Protein AF-A0AAD7IA88-F1 (afdb_monomer)

Foldseek 3Di:
DQADAADWDDDPNDIDRPAADELEQCVNPPDPCPVVCRNPNHAYEDDDDLSLLVQLVVCVVPVCPVVHQAYYDDFQDPVRHGDPDPVRVVVVVVVSCVSSVHDDHND

Solvent-accessible surface area (backbone atoms only — not comparable to full-atom values): 6312 Å² total; per-residue (Å²): 128,83,48,52,85,54,62,70,41,72,60,91,92,44,82,38,54,72,50,64,36,74,38,58,34,40,76,77,76,62,64,95,43,65,68,58,42,42,42,67,31,34,32,46,33,62,49,60,88,61,23,45,43,52,53,17,50,49,30,69,76,66,65,51,55,89,81,44,63,39,34,62,81,82,36,74,45,98,86,71,46,79,50,83,48,73,70,51,52,53,54,49,49,54,54,46,32,62,42,31,70,46,97,76,71,78,74

Structure (mmCIF, N/CA/C/O backbone):
data_AF-A0AAD7IA88-F1
#
_entry.id   AF-A0AAD7IA88-F1
#
loop_
_atom_site.group_PDB
_atom_site.id
_atom_site.type_symbol
_atom_site.label_atom_id
_atom_site.label_alt_id
_atom_site.label_comp_id
_atom_site.label_asym_id
_atom_site.label_entity_id
_atom_site.label_seq_id
_atom_site.pdbx_PDB_ins_code
_atom_site.Cartn_x
_atom_site.Cartn_y
_atom_site.Cartn_z
_atom_site.occupancy
_atom_site.B_iso_or_equiv
_atom_site.auth_seq_id
_atom_site.auth_comp_id
_atom_site.auth_asym_id
_atom_site.auth_atom_id
_atom_site.pdbx_PDB_model_num
ATOM 1 N N . MET A 1 1 ? -12.940 -4.258 18.528 1.00 53.88 1 MET A N 1
ATOM 2 C CA . MET A 1 1 ? -12.973 -2.815 18.849 1.00 53.88 1 MET A CA 1
ATOM 3 C C . MET A 1 1 ? -12.930 -2.043 17.545 1.00 53.88 1 MET A C 1
ATOM 5 O O . MET A 1 1 ? -12.214 -2.470 16.646 1.00 53.88 1 MET A O 1
ATOM 9 N N . SER A 1 2 ? -13.722 -0.981 17.416 1.00 58.06 2 SER A N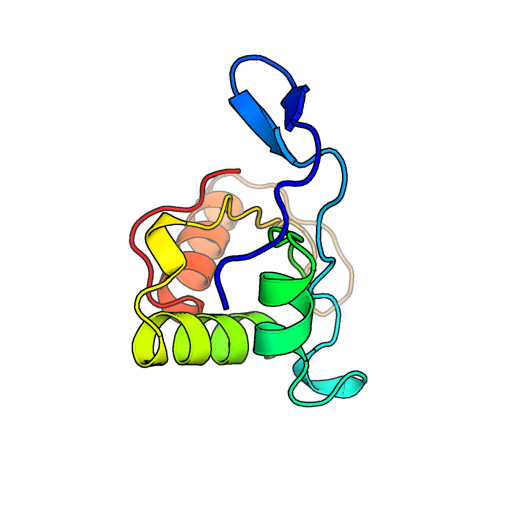 1
ATOM 10 C CA . SER A 1 2 ? -13.614 -0.059 16.281 1.00 58.06 2 SER A CA 1
ATOM 11 C C . SER A 1 2 ? -12.305 0.730 16.401 1.00 58.06 2 SER A C 1
ATOM 13 O O . SER A 1 2 ? -11.919 1.044 17.530 1.00 58.06 2 SER A O 1
ATOM 15 N N . PRO A 1 3 ? -11.600 1.006 15.294 1.00 67.88 3 PRO A N 1
ATOM 16 C CA . PRO A 1 3 ? -10.326 1.712 15.336 1.00 67.88 3 PRO A CA 1
ATOM 17 C C . PRO A 1 3 ? -10.507 3.120 15.904 1.00 67.88 3 PRO A C 1
ATOM 19 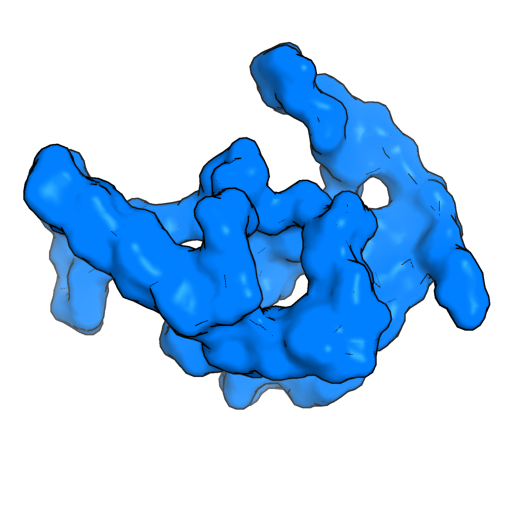O O . PRO A 1 3 ? -11.525 3.774 15.660 1.00 67.88 3 PRO A O 1
ATOM 22 N N . THR A 1 4 ? -9.515 3.598 16.655 1.00 72.25 4 THR A N 1
ATOM 23 C CA . THR A 1 4 ? -9.495 4.996 17.096 1.00 72.25 4 THR A CA 1
ATOM 24 C C . THR A 1 4 ? -9.321 5.887 15.863 1.00 72.25 4 THR A C 1
ATOM 26 O O . THR A 1 4 ? -8.348 5.700 15.129 1.00 72.25 4 THR A O 1
ATOM 29 N N . PRO A 1 5 ? -10.220 6.854 15.599 1.00 69.44 5 PRO A N 1
ATOM 30 C CA . PRO A 1 5 ? -10.112 7.695 14.414 1.00 69.44 5 PRO A CA 1
ATOM 31 C C . PRO A 1 5 ? -8.833 8.535 14.455 1.00 69.44 5 PRO A C 1
ATOM 33 O O . PRO A 1 5 ? -8.676 9.416 15.300 1.00 69.44 5 PRO A O 1
ATOM 36 N N . THR A 1 6 ? -7.915 8.293 13.523 1.00 76.25 6 THR A N 1
ATOM 37 C CA . THR A 1 6 ? -6.792 9.204 13.283 1.00 76.25 6 THR A CA 1
ATOM 38 C C . THR A 1 6 ? -7.293 10.461 12.569 1.00 76.25 6 THR A C 1
ATOM 40 O O . THR A 1 6 ? -8.137 10.343 11.675 1.00 76.25 6 THR A O 1
ATOM 43 N N . PRO A 1 7 ? -6.761 11.659 12.882 1.00 86.94 7 PRO A N 1
ATOM 44 C CA . PRO A 1 7 ? -7.087 12.871 12.138 1.00 86.94 7 PRO A CA 1
ATOM 45 C C . PRO A 1 7 ? -6.877 12.657 10.640 1.00 86.94 7 PRO A C 1
ATOM 47 O O . PRO A 1 7 ? -5.875 12.065 10.255 1.00 86.94 7 PRO A O 1
ATOM 50 N N . THR A 1 8 ? -7.770 13.155 9.791 1.00 87.31 8 THR A N 1
ATOM 51 C CA . THR A 1 8 ? -7.597 13.082 8.336 1.00 87.31 8 THR A CA 1
ATOM 52 C C . THR A 1 8 ? -6.987 14.371 7.781 1.00 87.31 8 THR A C 1
ATOM 54 O O . THR A 1 8 ? -7.061 15.444 8.390 1.00 87.31 8 THR A O 1
ATOM 57 N N . ARG A 1 9 ? -6.308 14.271 6.640 1.00 90.44 9 ARG A N 1
ATOM 58 C CA . ARG A 1 9 ? -5.686 15.361 5.882 1.00 90.44 9 ARG A CA 1
ATOM 59 C C . ARG A 1 9 ? -5.990 15.177 4.403 1.00 90.44 9 ARG A C 1
ATOM 61 O O . ARG A 1 9 ? -6.200 14.061 3.939 1.00 90.44 9 ARG A O 1
ATOM 68 N N . ARG A 1 10 ? -6.013 16.278 3.657 1.00 92.12 10 ARG A N 1
ATOM 69 C CA . ARG A 1 10 ? -6.238 16.238 2.212 1.00 92.12 10 ARG A CA 1
ATOM 70 C C . ARG A 1 10 ? -4.901 16.184 1.481 1.00 92.12 10 ARG A C 1
ATOM 72 O O . ARG A 1 10 ? -4.034 17.009 1.756 1.00 92.12 10 ARG A O 1
ATOM 79 N N . ILE A 1 11 ? -4.763 15.260 0.535 1.00 88.50 11 ILE A N 1
ATOM 80 C CA . ILE A 1 11 ? -3.672 15.257 -0.448 1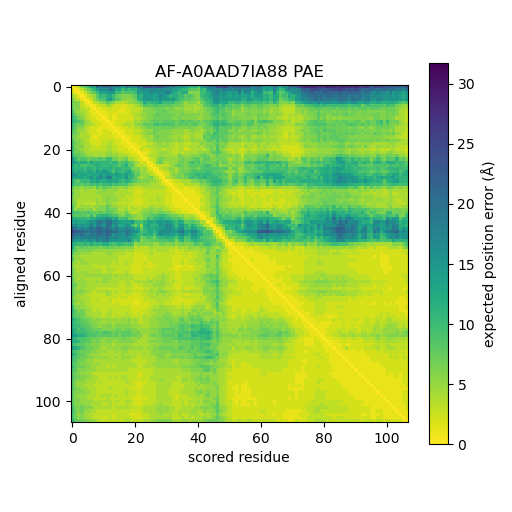.00 88.50 11 ILE A CA 1
ATOM 81 C C . ILE A 1 11 ? -4.335 15.298 -1.825 1.00 88.50 11 ILE A C 1
ATOM 83 O O . ILE A 1 11 ? -5.092 14.400 -2.195 1.00 88.50 11 ILE A O 1
ATOM 87 N N . GLY A 1 12 ? -4.134 16.397 -2.556 1.00 89.44 12 GLY A N 1
ATOM 88 C CA . GLY A 1 12 ? -4.912 16.680 -3.763 1.00 89.44 12 GLY A CA 1
ATOM 89 C C . GLY A 1 12 ? -6.406 16.809 -3.447 1.00 89.44 12 GLY A C 1
ATOM 90 O O . GLY A 1 12 ? -6.800 17.675 -2.660 1.00 89.44 12 GLY A O 1
ATOM 91 N N . ASN A 1 13 ? -7.229 15.948 -4.051 1.00 90.44 13 ASN A N 1
ATOM 92 C CA . ASN A 1 13 ? -8.683 15.894 -3.846 1.00 90.44 13 ASN A CA 1
ATOM 93 C C . ASN A 1 13 ? -9.141 14.722 -2.961 1.00 90.44 13 ASN A C 1
ATOM 95 O O . ASN A 1 13 ? -10.336 14.598 -2.707 1.00 90.44 13 ASN A O 1
ATOM 99 N N . SER A 1 14 ? -8.213 13.903 -2.463 1.00 85.88 14 SER A N 1
ATOM 100 C CA . SER A 1 14 ? -8.522 12.717 -1.659 1.00 85.88 14 SER A CA 1
ATOM 101 C C . SER A 1 14 ? -8.238 12.962 -0.172 1.00 85.88 14 SER A C 1
ATOM 103 O O . SER A 1 14 ? -7.348 13.740 0.189 1.00 85.88 14 SER A O 1
ATOM 105 N N . LEU A 1 15 ? -9.021 12.318 0.698 1.00 86.62 15 LEU A N 1
ATOM 106 C CA . LEU A 1 15 ? -8.844 12.341 2.152 1.00 86.62 15 LEU A CA 1
ATOM 107 C C . LEU A 1 15 ? -8.005 11.143 2.599 1.00 86.62 15 LEU A C 1
ATOM 109 O O . LEU A 1 15 ? -8.307 10.007 2.253 1.00 86.62 15 LEU A O 1
ATOM 113 N N . PHE A 1 16 ? -6.991 11.411 3.413 1.00 84.38 16 PHE A N 1
ATOM 114 C CA . PHE A 1 16 ? -6.059 10.429 3.955 1.00 84.38 16 PHE A CA 1
ATOM 115 C C . PHE A 1 16 ? -6.048 10.518 5.474 1.00 84.38 16 PHE A C 1
ATOM 117 O O . PHE A 1 16 ? -6.130 11.620 6.016 1.00 84.38 16 PHE A O 1
ATOM 124 N N . PRO A 1 17 ? -5.862 9.412 6.194 1.00 82.44 17 PRO A N 1
ATOM 125 C CA . PRO A 1 17 ? -5.382 9.461 7.567 1.00 82.44 17 PRO A CA 1
ATOM 126 C C . PRO A 1 17 ? -4.048 10.202 7.662 1.00 82.44 17 PRO A C 1
ATOM 128 O O . PRO A 1 17 ? -3.176 10.054 6.809 1.00 82.44 17 PRO A O 1
ATOM 131 N N . ALA A 1 18 ? -3.879 11.008 8.709 1.00 85.62 18 ALA A N 1
ATOM 132 C CA . ALA A 1 18 ? -2.643 11.746 8.961 1.00 85.62 18 ALA A CA 1
ATOM 133 C C . ALA A 1 18 ? -1.448 10.808 9.184 1.00 85.62 18 ALA A C 1
ATOM 135 O O . ALA A 1 18 ? -0.310 11.219 8.975 1.00 85.62 18 ALA A O 1
ATOM 136 N N . ILE A 1 19 ? -1.713 9.564 9.596 1.00 85.06 19 ILE A N 1
ATOM 137 C CA . ILE A 1 19 ? -0.727 8.499 9.746 1.00 85.06 19 ILE A CA 1
ATOM 138 C C . ILE A 1 19 ? -1.196 7.277 8.954 1.00 85.06 19 ILE A C 1
ATOM 140 O O . ILE A 1 19 ? -2.307 6.781 9.148 1.00 85.06 19 ILE A O 1
ATOM 144 N N . GLY A 1 20 ? -0.325 6.788 8.073 1.00 83.06 20 GLY A N 1
ATOM 145 C CA . GLY A 1 20 ? -0.493 5.521 7.370 1.00 83.06 20 GLY A CA 1
ATOM 146 C C . GLY A 1 20 ? 0.424 4.432 7.932 1.00 83.06 20 GLY A C 1
ATOM 147 O O . GLY A 1 20 ? 1.451 4.717 8.546 1.00 83.06 20 GLY A O 1
ATOM 148 N N . PHE A 1 21 ? 0.067 3.174 7.695 1.00 84.94 21 PHE A N 1
ATOM 149 C CA . PHE A 1 21 ? 0.884 2.011 8.003 1.00 84.94 21 PHE A CA 1
ATOM 150 C C . PHE A 1 21 ? 1.679 1.570 6.770 1.00 84.94 21 PHE A C 1
ATOM 152 O O . PHE A 1 21 ? 1.111 1.080 5.792 1.00 84.94 21 PHE A O 1
ATOM 159 N N . GLY A 1 22 ? 3.003 1.708 6.833 1.00 81.38 22 GLY A N 1
ATOM 160 C CA . GLY A 1 22 ? 3.900 1.143 5.830 1.00 81.38 22 GLY A CA 1
ATOM 161 C C . GLY A 1 22 ? 3.949 -0.380 5.934 1.00 81.38 22 GLY A C 1
ATOM 162 O O . GLY A 1 22 ? 4.456 -0.920 6.909 1.00 81.38 22 GLY A O 1
ATOM 163 N N . ALA A 1 23 ? 3.473 -1.068 4.902 1.00 76.62 23 ALA A N 1
ATOM 164 C CA . ALA A 1 23 ? 3.437 -2.523 4.789 1.00 76.62 23 ALA A CA 1
ATOM 165 C C . ALA A 1 23 ? 4.735 -3.124 4.220 1.00 76.62 23 ALA A C 1
ATOM 167 O O . ALA A 1 23 ? 4.732 -4.247 3.712 1.00 76.62 23 ALA A O 1
ATOM 168 N N . MET A 1 24 ? 5.840 -2.378 4.269 1.00 74.62 24 MET A N 1
ATOM 169 C CA . MET A 1 24 ? 7.128 -2.866 3.792 1.00 74.62 24 MET A CA 1
ATOM 170 C C . MET A 1 24 ? 7.583 -4.047 4.640 1.00 74.62 24 MET A C 1
ATOM 172 O O . MET A 1 24 ? 7.792 -3.892 5.832 1.00 74.62 24 MET A O 1
ATOM 176 N N . GLY A 1 25 ? 7.748 -5.220 4.027 1.00 67.06 25 GLY A N 1
ATOM 177 C CA . GLY A 1 25 ? 8.343 -6.381 4.687 1.00 67.06 25 GLY A CA 1
ATOM 178 C C . GLY A 1 25 ? 7.497 -6.991 5.807 1.00 67.06 25 GLY A C 1
ATOM 179 O O . GLY A 1 25 ? 8.062 -7.602 6.712 1.00 67.06 25 GLY A O 1
ATOM 180 N N . ILE A 1 26 ? 6.160 -6.876 5.765 1.00 72.44 26 ILE A N 1
ATOM 181 C CA . ILE A 1 26 ? 5.269 -7.582 6.715 1.00 72.44 26 ILE A CA 1
ATOM 182 C C . ILE A 1 26 ? 5.555 -9.084 6.708 1.00 72.44 26 ILE A C 1
ATOM 184 O O . ILE A 1 26 ? 5.578 -9.712 7.764 1.00 72.44 26 ILE A O 1
ATOM 188 N N . SER A 1 27 ? 5.813 -9.644 5.526 1.00 67.06 27 SER A N 1
ATOM 189 C CA . SER A 1 27 ? 6.175 -11.051 5.371 1.00 67.06 27 SER A CA 1
ATOM 190 C C . SER A 1 27 ? 7.536 -11.417 5.964 1.00 67.06 27 SER A C 1
ATOM 192 O O . SER A 1 27 ? 7.784 -12.590 6.219 1.00 67.06 27 SER A O 1
ATOM 194 N N . THR A 1 28 ? 8.415 -10.439 6.191 1.00 65.94 28 THR A N 1
ATOM 195 C CA . THR A 1 28 ? 9.822 -10.676 6.537 1.00 65.94 28 THR A CA 1
ATOM 196 C C . THR A 1 28 ? 10.168 -10.279 7.975 1.00 65.94 28 THR A C 1
ATOM 198 O O . THR A 1 28 ? 10.967 -10.965 8.603 1.00 65.94 28 THR A O 1
ATOM 201 N N . PHE A 1 29 ? 9.582 -9.205 8.519 1.00 64.94 29 PHE A N 1
ATOM 202 C CA . PHE A 1 29 ? 10.083 -8.578 9.754 1.00 64.94 29 PHE A CA 1
ATOM 203 C C . PHE A 1 29 ? 9.054 -8.407 10.878 1.00 64.94 29 PHE A C 1
ATOM 205 O O . PHE A 1 29 ? 9.457 -8.291 12.033 1.00 64.94 29 PHE A O 1
ATOM 212 N N . TYR A 1 30 ? 7.749 -8.369 10.581 1.00 63.03 30 TYR A N 1
ATOM 213 C CA . TYR A 1 30 ? 6.769 -7.828 11.537 1.00 63.03 30 TYR A CA 1
ATOM 214 C C . TYR A 1 30 ? 5.829 -8.859 12.181 1.00 63.03 30 TYR A C 1
ATOM 216 O O . TYR A 1 30 ? 5.277 -8.577 13.239 1.00 63.03 30 TYR A O 1
ATOM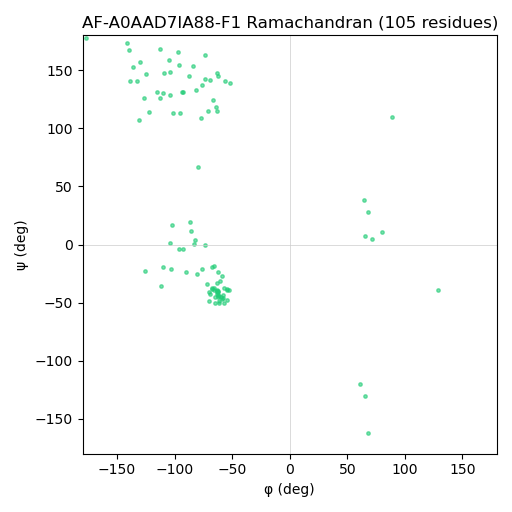 224 N N . GLY A 1 31 ? 5.645 -10.056 11.611 1.00 70.06 31 GLY A N 1
ATOM 225 C CA . GLY A 1 31 ? 4.670 -11.025 12.139 1.00 70.06 31 GLY A CA 1
ATOM 226 C C . GLY A 1 31 ? 3.204 -10.561 11.971 1.00 70.06 31 GLY A C 1
ATOM 227 O O . GLY A 1 31 ? 2.925 -9.695 11.139 1.00 70.06 31 GLY A O 1
ATOM 228 N N . PRO A 1 32 ? 2.226 -11.136 12.704 1.00 78.69 32 PRO A N 1
ATOM 229 C CA . PRO A 1 32 ? 0.791 -10.907 12.479 1.00 78.69 32 PRO A CA 1
ATOM 230 C C . PRO A 1 32 ? 0.285 -9.577 13.076 1.00 78.69 32 PRO A C 1
ATOM 232 O O . PRO A 1 32 ? -0.519 -9.554 14.002 1.00 78.69 32 PRO A O 1
ATOM 235 N N . ILE A 1 33 ? 0.745 -8.447 12.542 1.00 84.81 33 ILE A N 1
ATOM 236 C CA . ILE A 1 33 ? 0.470 -7.106 13.095 1.00 84.81 33 ILE A CA 1
ATOM 237 C C . ILE A 1 33 ? -0.705 -6.367 12.446 1.00 84.81 33 ILE A C 1
ATOM 239 O O . ILE A 1 33 ? -1.040 -5.269 12.880 1.00 84.81 33 ILE A O 1
ATOM 243 N N . LEU A 1 34 ? -1.326 -6.927 11.403 1.00 85.19 34 LEU A N 1
ATOM 244 C CA . LEU A 1 34 ? -2.339 -6.219 10.609 1.00 85.19 34 LEU A CA 1
ATOM 245 C C . LEU A 1 34 ? -3.571 -5.820 11.432 1.00 85.19 34 LEU A C 1
ATOM 247 O O . LEU A 1 34 ? -4.048 -4.696 11.296 1.00 85.19 34 LEU A O 1
ATOM 251 N N . ASP A 1 35 ? -4.031 -6.684 12.339 1.00 85.25 35 ASP A N 1
ATOM 252 C CA . ASP A 1 35 ? -5.149 -6.357 13.232 1.00 85.25 35 ASP A CA 1
ATOM 253 C C . ASP A 1 35 ? -4.792 -5.230 14.209 1.00 85.25 35 ASP A C 1
ATOM 255 O O . ASP A 1 35 ? -5.607 -4.341 14.458 1.00 85.25 35 ASP A O 1
ATOM 259 N N . ALA A 1 36 ? -3.560 -5.228 14.728 1.00 86.19 36 ALA A N 1
ATOM 260 C CA . ALA A 1 36 ? -3.071 -4.181 15.622 1.00 86.19 36 ALA A CA 1
ATOM 261 C C . ALA A 1 36 ? -2.885 -2.844 14.886 1.00 86.19 36 ALA A C 1
ATOM 263 O O . ALA A 1 36 ? -3.295 -1.801 15.392 1.00 86.19 36 ALA A O 1
ATOM 264 N N . ALA A 1 37 ? -2.323 -2.872 13.674 1.00 83.75 37 ALA A N 1
ATOM 265 C CA . ALA A 1 37 ? -2.160 -1.695 12.824 1.00 83.75 37 ALA A CA 1
ATOM 266 C C . ALA A 1 37 ? -3.516 -1.085 12.445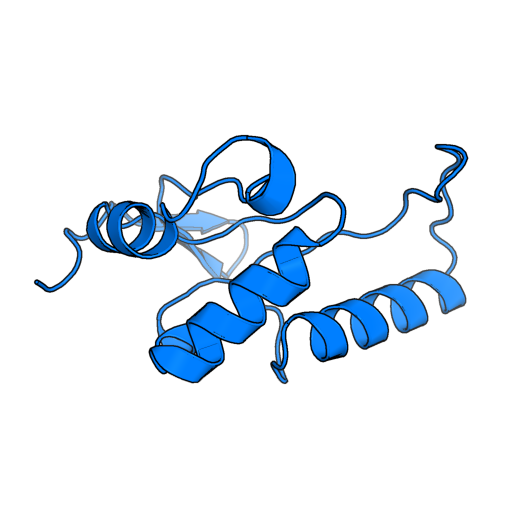 1.00 83.75 37 ALA A C 1
ATOM 268 O O . ALA A 1 37 ? -3.691 0.130 12.539 1.00 83.75 37 ALA A O 1
ATOM 269 N N . TYR A 1 38 ? -4.490 -1.929 12.091 1.00 82.94 38 TYR A N 1
ATOM 270 C CA . TYR A 1 38 ? -5.860 -1.497 11.846 1.00 82.94 38 TYR A CA 1
ATOM 271 C C . TYR A 1 38 ? -6.486 -0.884 13.108 1.00 82.94 38 TYR A C 1
ATOM 273 O O . TYR A 1 38 ? -7.010 0.224 13.046 1.00 82.94 38 TYR A O 1
ATOM 281 N N . ALA A 1 39 ? -6.382 -1.541 14.270 1.00 83.62 39 ALA A N 1
ATOM 282 C CA . ALA A 1 39 ? -6.925 -1.031 15.534 1.00 83.62 39 ALA A CA 1
ATOM 283 C C . ALA A 1 39 ? -6.316 0.321 15.956 1.00 83.62 39 ALA A C 1
ATOM 285 O O . ALA A 1 39 ? -7.010 1.150 16.546 1.00 83.62 39 ALA A O 1
ATOM 286 N N . ALA A 1 40 ? -5.049 0.565 15.611 1.00 80.00 40 ALA A N 1
ATOM 287 C CA . ALA A 1 40 ? -4.361 1.837 15.826 1.00 80.00 40 ALA A CA 1
ATOM 288 C C . ALA A 1 40 ? -4.808 2.962 14.866 1.00 80.00 40 ALA A C 1
ATOM 290 O O . ALA A 1 40 ? -4.311 4.082 14.967 1.00 80.00 40 ALA A O 1
ATOM 291 N N . GLY A 1 41 ? -5.741 2.686 13.949 1.00 65.56 41 GLY A N 1
ATOM 292 C CA . GLY A 1 41 ? -6.262 3.654 12.983 1.00 65.56 41 GLY A CA 1
ATOM 293 C C . GLY A 1 41 ? -5.350 3.878 11.778 1.00 65.56 41 GLY A C 1
ATOM 294 O O . GLY A 1 41 ? -5.583 4.793 10.990 1.00 65.56 41 GLY A O 1
ATOM 295 N N . CYS A 1 42 ? -4.317 3.054 11.599 1.00 67.31 42 CYS A N 1
ATOM 296 C CA . CYS A 1 42 ? -3.412 3.203 10.474 1.00 67.31 42 CYS A CA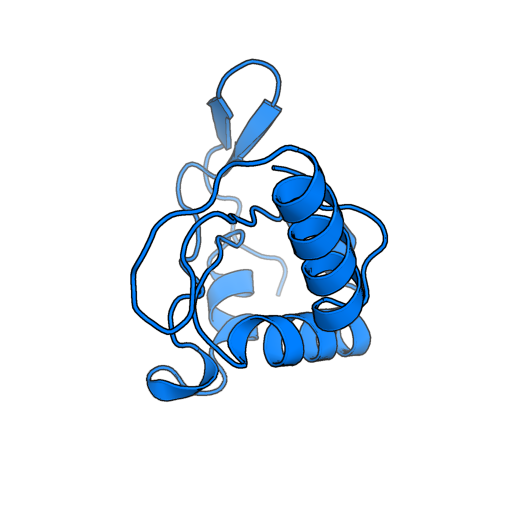 1
ATOM 297 C C . CYS A 1 42 ? -4.008 2.575 9.203 1.00 67.31 42 CYS A C 1
ATOM 299 O O . CYS A 1 42 ? -4.451 1.426 9.201 1.00 67.31 42 CYS A O 1
ATOM 301 N N . THR A 1 43 ? -3.954 3.308 8.090 1.00 60.59 43 THR A N 1
ATOM 302 C CA . THR A 1 43 ? -4.360 2.822 6.755 1.00 60.59 43 THR A CA 1
ATOM 303 C C . THR A 1 43 ? -3.143 2.623 5.856 1.00 60.59 43 THR A C 1
ATOM 305 O O . THR A 1 43 ? -2.112 3.258 6.047 1.00 60.59 43 THR A O 1
ATOM 308 N N . THR A 1 44 ? -3.196 1.647 4.956 1.00 55.97 44 THR A N 1
ATOM 309 C CA . THR A 1 44 ? -1.996 0.959 4.449 1.00 55.97 44 THR A CA 1
ATOM 310 C C . THR A 1 44 ? -1.266 1.661 3.289 1.00 55.97 44 THR A C 1
ATOM 312 O O . THR A 1 44 ? -1.861 2.368 2.480 1.00 55.97 44 THR A O 1
ATOM 315 N N . ALA A 1 45 ? 0.040 1.396 3.176 1.00 53.91 45 ALA A N 1
ATOM 316 C CA . ALA A 1 45 ? 0.930 1.792 2.086 1.00 53.91 45 ALA A CA 1
ATOM 317 C C . ALA A 1 45 ? 1.895 0.645 1.694 1.00 53.91 45 ALA A C 1
ATOM 319 O O . ALA A 1 45 ? 2.426 -0.028 2.566 1.00 53.91 45 ALA A O 1
ATOM 320 N N . ASP A 1 46 ? 2.168 0.448 0.399 1.00 49.81 46 ASP A N 1
ATOM 321 C CA . ASP A 1 46 ? 2.941 -0.681 -0.187 1.00 49.81 46 ASP A CA 1
ATOM 322 C C . ASP A 1 46 ? 4.485 -0.512 -0.283 1.00 49.81 46 ASP A C 1
ATOM 324 O O . ASP A 1 46 ? 4.944 0.606 -0.570 1.00 49.81 46 ASP A O 1
ATOM 328 N N . LEU A 1 47 ? 5.260 -1.615 -0.106 1.00 47.56 47 LEU A N 1
ATOM 329 C CA . LEU A 1 47 ? 6.022 -2.397 -1.136 1.00 47.56 47 LEU A CA 1
ATOM 330 C C . LEU A 1 47 ? 6.736 -3.646 -0.540 1.00 47.56 47 LEU A C 1
ATOM 332 O O . LEU A 1 47 ? 6.692 -3.858 0.658 1.00 47.56 47 LEU A O 1
ATOM 336 N N . TYR A 1 48 ? 7.414 -4.456 -1.368 1.00 53.94 48 TYR A N 1
ATOM 337 C CA . TYR A 1 48 ? 8.302 -5.610 -1.064 1.00 53.94 48 TYR A CA 1
ATOM 338 C C . TYR A 1 48 ? 7.671 -7.015 -0.933 1.00 53.94 48 TYR A C 1
ATOM 340 O O . TYR A 1 48 ? 7.005 -7.362 0.045 1.00 53.94 48 TYR A O 1
ATOM 348 N N . GLY A 1 49 ? 7.976 -7.854 -1.935 1.00 60.91 49 GLY A N 1
ATOM 349 C CA . GLY A 1 49 ? 7.804 -9.309 -1.908 1.00 60.91 49 GLY A CA 1
ATOM 350 C C . GLY A 1 49 ? 6.357 -9.799 -1.811 1.00 60.91 49 GLY A C 1
ATOM 351 O O . GLY A 1 49 ? 5.470 -9.417 -2.575 1.00 60.91 49 GLY A O 1
ATOM 352 N N . ASP A 1 50 ? 6.148 -10.698 -0.866 1.00 65.50 50 ASP A N 1
ATOM 353 C CA . ASP A 1 50 ? 4.938 -11.441 -0.527 1.00 65.50 50 ASP A CA 1
ATOM 354 C C . ASP A 1 50 ? 3.952 -10.664 0.373 1.00 65.50 50 ASP A C 1
ATOM 356 O O . ASP A 1 50 ? 2.840 -11.133 0.632 1.00 65.50 50 ASP A O 1
ATOM 360 N N . SER A 1 51 ? 4.285 -9.421 0.746 1.00 74.62 51 SER A N 1
ATOM 361 C CA . SER A 1 51 ? 3.438 -8.538 1.568 1.00 74.62 51 SER A CA 1
ATOM 362 C C . SER A 1 51 ? 2.041 -8.297 0.965 1.00 74.62 51 SER A C 1
ATOM 364 O O . SER A 1 51 ? 1.048 -8.311 1.692 1.00 74.62 51 SER A O 1
ATOM 366 N N . LYS A 1 52 ? 1.923 -8.171 -0.369 1.00 80.06 52 LYS A N 1
ATOM 367 C CA . LYS A 1 52 ? 0.625 -8.000 -1.064 1.00 80.06 52 LYS A CA 1
ATOM 368 C C . LYS A 1 52 ? -0.299 -9.204 -0.901 1.00 80.06 52 LYS A C 1
ATOM 370 O O . LYS A 1 52 ? -1.499 -9.034 -0.715 1.00 80.06 52 LYS A O 1
ATOM 375 N N . VAL A 1 53 ? 0.263 -10.412 -0.945 1.00 86.19 53 VAL A N 1
ATOM 376 C CA . VAL A 1 53 ? -0.505 -11.657 -0.813 1.00 86.19 53 VAL A CA 1
ATOM 377 C C . VAL A 1 53 ? -1.018 -11.815 0.616 1.00 86.19 53 VAL A C 1
ATOM 379 O O . VAL A 1 53 ? -2.162 -12.216 0.820 1.00 86.19 53 VAL A O 1
ATOM 382 N N . LEU A 1 54 ? -0.198 -11.482 1.617 1.00 86.56 54 LEU A N 1
ATOM 383 C CA . LEU A 1 54 ? -0.621 -11.503 3.019 1.00 86.56 54 LEU A CA 1
ATOM 384 C C . LEU A 1 54 ? -1.719 -10.477 3.295 1.00 86.56 54 LEU A C 1
ATOM 386 O O . LEU A 1 54 ? -2.730 -10.819 3.908 1.00 86.56 54 LEU A O 1
ATOM 390 N N . LEU A 1 55 ? -1.556 -9.252 2.793 1.00 87.12 55 LEU A N 1
ATOM 391 C CA . LEU A 1 55 ? -2.568 -8.212 2.932 1.00 87.12 55 LEU A CA 1
ATOM 392 C C . LEU A 1 55 ? -3.878 -8.607 2.232 1.00 87.12 55 LEU A C 1
ATOM 394 O O . LEU A 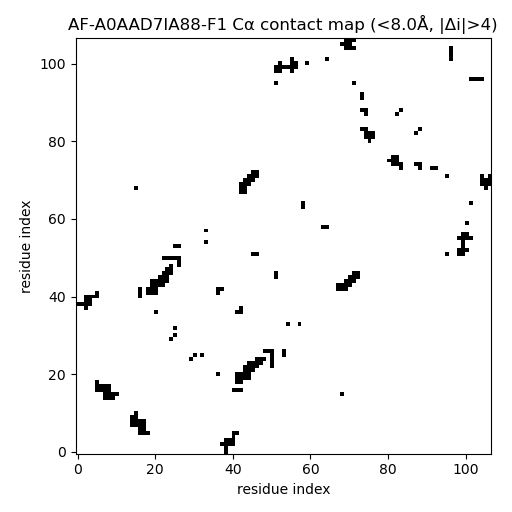1 55 ? -4.948 -8.455 2.813 1.00 87.12 55 LEU A O 1
ATOM 398 N N . GLY A 1 56 ? -3.800 -9.205 1.040 1.00 89.50 56 GLY A N 1
ATOM 399 C CA . GLY A 1 56 ? -4.971 -9.719 0.329 1.00 89.50 56 GLY A CA 1
ATOM 400 C C . GLY A 1 56 ? -5.695 -10.842 1.072 1.00 89.50 56 GLY A C 1
ATOM 401 O O . GLY A 1 56 ? -6.923 -10.837 1.177 1.00 89.50 56 GLY A O 1
ATOM 402 N N . LYS A 1 57 ? -4.951 -11.776 1.681 1.00 90.62 57 LYS A N 1
ATOM 403 C CA . LYS A 1 57 ? -5.532 -12.796 2.572 1.00 90.62 57 LYS A CA 1
ATOM 404 C C . LYS A 1 57 ? -6.241 -12.151 3.762 1.00 90.62 57 LYS A C 1
ATOM 406 O O . LYS A 1 57 ? -7.363 -12.539 4.070 1.00 90.62 57 LYS A O 1
ATOM 411 N N . TRP A 1 58 ? -5.625 -11.156 4.397 1.00 90.69 58 TRP A N 1
ATOM 412 C CA . TRP A 1 58 ? -6.231 -10.440 5.520 1.00 90.69 58 TRP A CA 1
ATOM 413 C C . TRP A 1 58 ? -7.509 -9.696 5.112 1.00 90.69 58 TRP A C 1
ATOM 415 O O . TRP A 1 58 ? -8.522 -9.807 5.803 1.00 90.69 58 TRP A O 1
ATOM 425 N N . PHE A 1 59 ? -7.519 -9.022 3.957 1.00 92.38 59 PHE A N 1
ATOM 426 C CA . PHE A 1 59 ? -8.733 -8.413 3.407 1.00 92.38 59 PHE A CA 1
ATOM 427 C C . PHE A 1 59 ? -9.841 -9.443 3.193 1.00 92.38 59 PHE A C 1
ATOM 429 O O . PHE A 1 59 ? -10.973 -9.205 3.607 1.00 92.38 59 PHE A O 1
ATOM 436 N N . LYS A 1 60 ? -9.517 -10.599 2.604 1.00 93.50 60 LYS A N 1
ATOM 437 C CA . LYS A 1 60 ? -10.488 -11.673 2.368 1.00 93.50 60 LYS A CA 1
ATOM 438 C C . LYS A 1 60 ? -11.051 -12.246 3.670 1.00 93.50 60 LYS A C 1
ATOM 440 O O . LYS A 1 60 ? -12.242 -12.522 3.739 1.00 93.50 60 LYS A O 1
ATOM 445 N N . CYS A 1 61 ? -10.214 -12.421 4.692 1.00 93.25 61 CYS A N 1
ATOM 446 C CA . CYS A 1 61 ? -10.638 -12.965 5.982 1.00 93.25 61 CYS A CA 1
ATOM 447 C C . CYS A 1 61 ? -11.491 -11.985 6.795 1.00 93.25 61 CYS A C 1
ATOM 449 O O . CYS A 1 61 ? -12.373 -12.416 7.530 1.00 93.25 61 CYS A O 1
ATOM 451 N N . THR A 1 62 ? -11.215 -10.683 6.700 1.00 91.94 62 THR A N 1
ATOM 452 C CA . THR A 1 62 ? -11.835 -9.676 7.576 1.00 91.94 62 THR A CA 1
ATOM 453 C C . THR A 1 62 ? -12.946 -8.871 6.907 1.00 91.94 62 THR A C 1
ATOM 455 O O . THR A 1 62 ? -13.754 -8.266 7.605 1.00 91.94 62 THR A O 1
ATOM 458 N N . GLY A 1 63 ? -12.984 -8.814 5.573 1.00 92.44 63 GLY A N 1
ATOM 459 C CA . GLY A 1 63 ? -13.907 -7.961 4.815 1.00 92.44 63 GLY A CA 1
ATOM 460 C C . GLY A 1 63 ? -13.581 -6.463 4.885 1.00 92.44 63 GLY A C 1
ATOM 461 O O . GLY A 1 63 ? -14.308 -5.647 4.327 1.00 92.44 63 GLY A O 1
ATOM 462 N N . ARG A 1 64 ? -12.472 -6.076 5.527 1.00 90.38 64 ARG A N 1
ATOM 463 C CA . ARG A 1 64 ? -12.168 -4.675 5.863 1.00 90.38 64 ARG A CA 1
ATOM 464 C C . ARG A 1 64 ? -11.556 -3.859 4.728 1.00 90.38 64 ARG A C 1
ATOM 466 O O . ARG A 1 64 ? -11.216 -2.702 4.940 1.00 90.38 64 ARG A O 1
ATOM 473 N N . ARG A 1 65 ? -11.414 -4.411 3.513 1.00 91.25 65 ARG A N 1
ATOM 474 C CA . ARG A 1 65 ? -10.840 -3.680 2.361 1.00 91.25 65 ARG A CA 1
ATOM 475 C C . ARG A 1 65 ? -11.542 -2.339 2.128 1.00 91.25 65 ARG A C 1
ATOM 477 O O . ARG A 1 65 ? -10.866 -1.362 1.826 1.00 91.25 65 ARG A O 1
ATOM 484 N N . VAL A 1 66 ? -12.863 -2.289 2.293 1.00 90.19 66 VAL A N 1
ATOM 485 C CA . VAL A 1 66 ? -13.676 -1.076 2.089 1.00 90.19 66 VAL A CA 1
ATOM 486 C C . VAL A 1 66 ? -13.375 0.045 3.088 1.00 90.19 66 VAL A C 1
ATOM 488 O O . VAL A 1 66 ? -13.696 1.197 2.829 1.00 90.19 66 VAL A O 1
ATOM 491 N N . GLU A 1 67 ? -12.743 -0.277 4.216 1.00 87.50 67 GLU A N 1
ATOM 492 C CA . GLU A 1 67 ? -12.386 0.680 5.270 1.00 87.50 67 GLU A CA 1
ATOM 493 C C . GLU A 1 67 ? -10.967 1.244 5.100 1.00 87.50 67 GLU A C 1
ATOM 495 O O . GLU A 1 67 ? -10.525 2.084 5.881 1.00 87.50 67 GLU A O 1
ATOM 500 N N . ILE A 1 68 ? -10.223 0.754 4.107 1.00 86.31 68 ILE A N 1
ATOM 501 C CA . ILE A 1 68 ? -8.803 1.041 3.932 1.00 86.31 68 ILE A CA 1
ATOM 502 C C . ILE A 1 68 ? -8.598 1.879 2.680 1.00 86.31 68 ILE A C 1
ATOM 504 O O . ILE A 1 68 ? -8.955 1.455 1.588 1.00 86.31 68 ILE A O 1
ATOM 508 N N . PHE A 1 69 ? -7.931 3.021 2.831 1.00 87.69 69 PHE A N 1
ATOM 509 C CA . PHE A 1 69 ? -7.324 3.717 1.701 1.00 87.69 69 PHE A CA 1
ATOM 510 C C . PHE A 1 69 ? -6.028 2.985 1.315 1.00 87.69 69 PHE A C 1
ATOM 512 O O . PHE A 1 69 ? -5.065 2.980 2.083 1.00 87.69 69 PHE A O 1
ATOM 519 N N . LEU A 1 70 ? -6.020 2.304 0.170 1.00 87.94 70 LEU A N 1
ATOM 520 C CA . LEU A 1 70 ? -4.960 1.396 -0.269 1.00 87.94 70 LEU A CA 1
ATOM 521 C C . LEU A 1 70 ? -4.055 2.061 -1.308 1.00 87.94 70 LEU A C 1
ATOM 523 O O . LEU A 1 70 ? -4.477 2.282 -2.440 1.00 87.94 70 LEU A O 1
ATOM 527 N N . CYS A 1 71 ? -2.793 2.296 -0.940 1.00 87.88 71 CYS A N 1
ATOM 528 C CA . CYS A 1 71 ? -1.778 2.833 -1.851 1.00 87.88 71 CYS A CA 1
ATOM 529 C C . CYS A 1 71 ? -0.794 1.746 -2.319 1.00 87.88 71 CYS A C 1
ATOM 531 O O . CYS A 1 71 ? -0.164 1.101 -1.474 1.00 87.88 71 CYS A O 1
ATOM 533 N N . THR A 1 72 ? -0.567 1.607 -3.629 1.00 86.94 72 THR A N 1
ATOM 534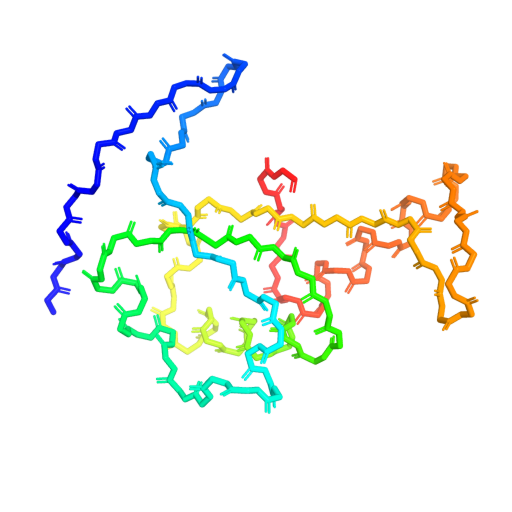 C CA . THR A 1 72 ? 0.479 0.757 -4.237 1.00 86.94 72 THR A CA 1
ATOM 535 C C . THR A 1 72 ? 1.549 1.597 -4.938 1.00 86.94 72 THR A C 1
ATOM 537 O O . THR A 1 72 ? 1.379 2.793 -5.148 1.00 86.94 72 THR A O 1
ATOM 540 N N . LYS A 1 73 ? 2.676 0.992 -5.335 1.00 86.19 73 LYS A N 1
ATOM 541 C CA . LYS A 1 73 ? 3.607 1.623 -6.295 1.00 86.19 73 LYS A CA 1
ATOM 542 C C . LYS A 1 73 ? 4.142 0.595 -7.297 1.00 86.19 73 LYS A C 1
ATOM 544 O O . LYS A 1 73 ? 3.985 -0.614 -7.108 1.00 86.19 73 LYS A O 1
ATOM 549 N N . PHE A 1 74 ? 4.779 1.075 -8.359 1.00 87.94 74 PHE A N 1
ATOM 550 C CA . PHE A 1 74 ? 5.466 0.275 -9.378 1.00 87.94 74 PHE A CA 1
ATOM 551 C C . PHE A 1 74 ? 6.759 0.983 -9.816 1.00 87.94 74 PHE A C 1
ATOM 553 O O . PHE A 1 74 ? 7.014 2.114 -9.412 1.00 87.94 74 PHE A O 1
ATOM 560 N N . GLY A 1 75 ? 7.576 0.320 -10.639 1.00 87.06 75 GLY A N 1
ATOM 561 C CA . GLY A 1 75 ? 8.719 0.943 -11.319 1.00 87.06 75 GLY A CA 1
ATOM 562 C C . GLY A 1 75 ? 10.032 0.191 -11.139 1.00 87.06 75 GLY A C 1
ATOM 563 O O . GLY A 1 75 ? 10.768 0.041 -12.107 1.00 87.06 75 GLY A O 1
ATOM 564 N N . PHE A 1 76 ? 10.301 -0.346 -9.947 1.00 86.44 76 PHE A N 1
ATOM 565 C CA . PHE A 1 76 ? 11.496 -1.162 -9.715 1.00 86.44 76 PHE A CA 1
ATOM 566 C C . PHE A 1 76 ? 11.349 -2.575 -10.288 1.00 86.44 76 PHE A C 1
ATOM 568 O O . PHE A 1 76 ? 10.304 -3.223 -10.139 1.00 86.44 76 PHE A O 1
ATOM 575 N N . LEU A 1 77 ? 12.415 -3.051 -10.924 1.00 84.94 77 LEU A N 1
ATOM 576 C CA . LEU A 1 77 ? 12.597 -4.431 -11.363 1.00 84.94 77 LEU A CA 1
ATOM 577 C C . LEU A 1 77 ? 13.435 -5.225 -10.336 1.00 84.94 77 LEU A C 1
ATOM 579 O O . LEU A 1 77 ? 14.045 -4.622 -9.450 1.00 84.94 77 LEU A O 1
ATOM 583 N N . PRO A 1 78 ? 13.463 -6.573 -10.409 1.00 82.31 78 PRO A N 1
ATOM 584 C CA . PRO A 1 78 ? 14.222 -7.401 -9.463 1.00 82.31 78 PRO A CA 1
ATOM 585 C C . PRO A 1 78 ? 15.729 -7.114 -9.422 1.00 82.31 78 PRO A C 1
ATOM 587 O O . PRO A 1 78 ? 16.357 -7.321 -8.390 1.00 82.31 78 PRO A O 1
ATOM 590 N N . ASP A 1 79 ? 16.296 -6.616 -10.519 1.00 87.81 79 ASP A N 1
ATOM 591 C CA . ASP A 1 79 ? 17.698 -6.197 -10.635 1.00 87.81 79 ASP A CA 1
ATOM 592 C C . ASP A 1 79 ? 17.940 -4.744 -10.176 1.00 87.81 79 ASP A C 1
ATOM 594 O O . ASP A 1 79 ? 19.012 -4.189 -10.405 1.00 87.81 79 ASP A O 1
ATOM 598 N N . LEU A 1 80 ? 16.946 -4.127 -9.524 1.00 83.75 80 LEU A N 1
ATOM 599 C CA . LEU A 1 80 ? 16.939 -2.745 -9.032 1.00 83.75 80 LEU A CA 1
ATOM 600 C C . LEU A 1 80 ? 16.989 -1.665 -10.121 1.00 83.75 80 LEU A C 1
ATOM 602 O O . LEU A 1 80 ? 17.058 -0.476 -9.802 1.00 83.75 80 LEU A O 1
ATOM 606 N N . THR A 1 81 ? 16.879 -2.040 -11.395 1.00 92.06 81 THR A N 1
ATOM 607 C CA . THR A 1 81 ? 16.675 -1.068 -12.469 1.00 92.06 81 THR A CA 1
ATOM 608 C C . 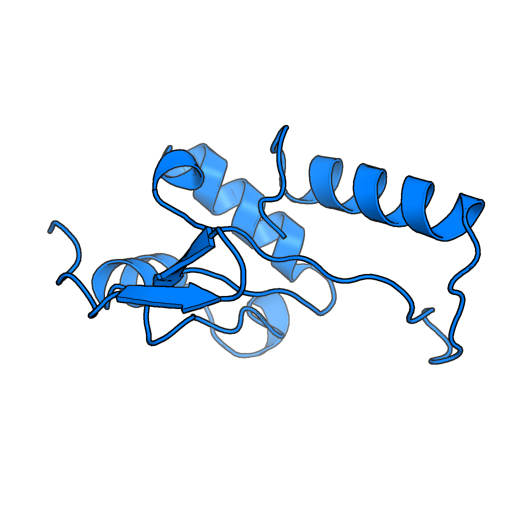THR A 1 81 ? 15.244 -0.519 -12.449 1.00 92.06 81 THR A C 1
ATOM 610 O O . THR A 1 81 ? 14.340 -1.069 -11.807 1.00 92.06 81 THR A O 1
ATOM 613 N N . VAL A 1 82 ? 15.030 0.609 -13.132 1.00 92.81 82 VAL A N 1
ATOM 614 C CA . VAL A 1 82 ? 13.734 1.301 -13.182 1.00 92.81 82 VAL A CA 1
ATOM 615 C C . VAL A 1 82 ? 13.120 1.173 -14.572 1.00 92.81 82 VAL A C 1
ATOM 617 O O . VAL A 1 82 ? 13.755 1.495 -15.574 1.00 92.81 82 VAL A O 1
ATOM 620 N N . ASN A 1 83 ? 11.851 0.769 -14.632 1.00 91.00 83 ASN A N 1
ATOM 621 C CA . ASN A 1 83 ? 11.049 0.741 -15.851 1.00 91.00 83 ASN A CA 1
ATOM 622 C C . ASN A 1 83 ? 9.690 1.417 -15.618 1.00 91.00 83 ASN A C 1
ATOM 624 O O . ASN A 1 83 ? 8.802 0.861 -14.970 1.00 91.00 83 ASN A O 1
ATOM 628 N N . GLY A 1 84 ? 9.535 2.616 -16.183 1.00 93.19 84 GLY A N 1
ATOM 629 C CA . GLY A 1 84 ? 8.300 3.407 -16.153 1.00 93.19 84 GLY A CA 1
ATOM 630 C C . GLY A 1 84 ? 7.490 3.364 -17.452 1.00 93.19 84 GLY A C 1
ATOM 631 O O . GLY A 1 84 ? 6.666 4.247 -17.673 1.00 93.19 84 GLY A O 1
ATOM 632 N N . SER A 1 85 ? 7.741 2.402 -18.347 1.00 96.69 85 SER A N 1
ATOM 633 C CA . SER A 1 85 ? 7.024 2.327 -19.628 1.00 96.69 85 SER A CA 1
ATOM 634 C C . SER A 1 85 ? 5.513 2.097 -19.430 1.00 96.69 85 SER A C 1
ATOM 636 O O . SER A 1 85 ? 5.123 1.380 -18.505 1.00 96.69 85 SER A O 1
ATOM 638 N N . PRO A 1 86 ? 4.641 2.626 -20.314 1.00 97.31 86 PRO A N 1
ATOM 639 C CA . PRO A 1 86 ? 3.189 2.438 -20.204 1.00 97.31 86 PRO A CA 1
ATOM 640 C C . PRO A 1 86 ? 2.755 0.967 -20.128 1.00 97.31 86 PRO A C 1
ATOM 642 O O . PRO A 1 86 ? 1.866 0.618 -19.352 1.00 97.31 86 PRO A O 1
ATOM 645 N N . ALA A 1 87 ? 3.415 0.087 -20.889 1.00 95.31 87 ALA A N 1
ATOM 646 C CA . ALA A 1 87 ? 3.156 -1.351 -20.850 1.00 95.31 87 ALA A CA 1
ATOM 647 C C . ALA A 1 87 ? 3.443 -1.942 -19.460 1.00 95.31 87 ALA A C 1
ATOM 649 O O . ALA A 1 87 ? 2.621 -2.678 -18.913 1.00 95.31 87 ALA A O 1
ATOM 650 N N . ARG A 1 88 ? 4.573 -1.555 -18.854 1.00 92.50 88 ARG A N 1
ATOM 651 C CA . ARG A 1 88 ? 4.962 -2.003 -17.515 1.00 92.50 88 ARG A CA 1
ATOM 652 C C . ARG A 1 88 ? 4.019 -1.485 -16.432 1.00 92.50 88 ARG A C 1
ATOM 654 O O . ARG A 1 88 ? 3.726 -2.221 -15.494 1.00 92.50 88 ARG A O 1
ATOM 661 N N . VAL A 1 89 ? 3.533 -0.247 -16.556 1.00 93.56 89 VAL A N 1
ATOM 662 C CA . VAL A 1 89 ? 2.554 0.343 -15.622 1.00 93.56 89 VAL A CA 1
ATOM 663 C C . VAL A 1 89 ? 1.302 -0.531 -15.551 1.00 93.56 89 VAL A C 1
ATOM 665 O O . VAL A 1 89 ? 0.883 -0.920 -14.460 1.00 93.56 89 VAL A O 1
ATOM 668 N N . LYS A 1 90 ? 0.743 -0.889 -16.715 1.00 94.50 90 LYS A N 1
ATOM 669 C CA . LYS A 1 90 ? -0.457 -1.726 -16.813 1.00 94.50 90 LYS A CA 1
ATOM 670 C C . LYS A 1 90 ? -0.235 -3.108 -16.196 1.00 94.50 90 LYS A C 1
ATOM 672 O O . LYS A 1 90 ? -0.991 -3.517 -15.320 1.00 94.50 90 LYS A O 1
ATOM 677 N N . GLU A 1 91 ? 0.844 -3.778 -16.587 1.00 94.06 91 GLU A N 1
ATOM 678 C CA . GLU A 1 91 ? 1.210 -5.097 -16.061 1.00 94.06 91 GLU A CA 1
ATOM 679 C C . GLU A 1 91 ? 1.394 -5.077 -14.529 1.00 94.06 91 GLU A C 1
ATOM 681 O O . GLU A 1 91 ? 0.918 -5.960 -13.815 1.00 94.06 91 GLU A O 1
ATOM 686 N N . ALA A 1 92 ? 2.068 -4.056 -13.991 1.00 91.62 92 ALA A N 1
ATOM 687 C CA . ALA A 1 92 ? 2.302 -3.929 -12.555 1.00 91.62 92 ALA A CA 1
ATOM 688 C C . ALA A 1 92 ? 1.011 -3.670 -11.765 1.00 91.62 92 ALA A C 1
ATOM 690 O O . ALA A 1 92 ? 0.864 -4.192 -10.653 1.00 91.62 92 ALA A O 1
ATOM 691 N N . ALA A 1 93 ? 0.090 -2.880 -12.322 1.00 92.50 93 ALA A N 1
ATOM 692 C CA . ALA A 1 93 ? -1.216 -2.622 -11.727 1.00 92.50 93 ALA A CA 1
ATOM 693 C C . ALA A 1 93 ? -2.061 -3.905 -11.678 1.00 92.50 93 ALA A C 1
ATOM 695 O O . ALA A 1 93 ? -2.513 -4.291 -10.600 1.00 92.50 93 ALA A O 1
ATOM 696 N N . GLU A 1 94 ? -2.178 -4.624 -12.798 1.00 95.06 94 GLU A N 1
ATOM 697 C CA . GLU A 1 94 ? -2.910 -5.897 -12.893 1.00 95.06 94 GLU A CA 1
ATOM 698 C C . GLU A 1 94 ? -2.348 -6.950 -11.929 1.00 95.06 94 GLU A C 1
ATOM 700 O O . GLU A 1 94 ? -3.087 -7.563 -11.155 1.00 95.06 94 GLU A O 1
ATOM 705 N N . ALA A 1 95 ? -1.022 -7.106 -11.890 1.00 91.81 95 ALA A N 1
ATOM 706 C CA . ALA A 1 95 ? -0.372 -8.023 -10.960 1.00 91.81 95 ALA A CA 1
ATOM 707 C C . ALA A 1 95 ? -0.594 -7.631 -9.489 1.00 91.81 95 ALA A C 1
ATOM 709 O O . ALA A 1 95 ? -0.667 -8.503 -8.621 1.00 91.81 95 ALA A O 1
ATOM 710 N N . SER A 1 96 ? -0.681 -6.333 -9.184 1.00 91.06 96 SER A N 1
ATOM 711 C CA . SER A 1 96 ? -0.951 -5.857 -7.823 1.00 91.06 96 SER A CA 1
ATOM 712 C C . SER A 1 96 ? -2.386 -6.162 -7.409 1.00 91.06 96 SER A C 1
ATOM 714 O O . SER A 1 96 ? -2.575 -6.758 -6.350 1.00 91.06 96 SER A O 1
ATOM 716 N N . LEU A 1 97 ? -3.365 -5.840 -8.259 1.00 93.75 97 LEU A N 1
ATOM 717 C CA . LEU A 1 97 ? -4.782 -6.162 -8.054 1.00 93.75 97 LEU A CA 1
ATOM 718 C C . LEU A 1 97 ? -4.979 -7.661 -7.802 1.00 93.75 97 LEU A C 1
ATOM 720 O O . LEU A 1 97 ? -5.590 -8.046 -6.806 1.00 93.75 97 LEU A O 1
ATOM 724 N N . ALA A 1 98 ? -4.364 -8.509 -8.634 1.00 93.25 98 ALA A N 1
ATOM 725 C CA . ALA A 1 98 ? -4.437 -9.961 -8.496 1.00 93.25 98 ALA A CA 1
ATOM 726 C C . ALA A 1 98 ? -3.839 -10.467 -7.171 1.00 93.25 98 ALA A C 1
ATOM 728 O O . ALA A 1 98 ? -4.454 -11.281 -6.487 1.00 93.25 98 ALA A O 1
ATOM 729 N N . LYS A 1 99 ? -2.657 -9.974 -6.772 1.00 90.69 99 LYS A N 1
ATOM 730 C CA . LYS A 1 99 ? -2.001 -10.383 -5.513 1.00 90.69 99 LYS A CA 1
ATOM 731 C C . LYS A 1 99 ? -2.764 -9.924 -4.274 1.00 90.69 99 LYS A C 1
ATOM 733 O O . LYS A 1 99 ? -2.805 -10.652 -3.287 1.00 90.69 99 LYS A O 1
ATOM 738 N N . LEU A 1 100 ? -3.331 -8.721 -4.325 1.00 90.81 100 LEU A N 1
ATOM 739 C CA . LEU A 1 100 ? -4.148 -8.151 -3.256 1.00 90.81 100 LEU A CA 1
ATOM 740 C C . LEU A 1 100 ? -5.553 -8.770 -3.223 1.00 90.81 100 LEU A C 1
ATOM 742 O O . LEU A 1 100 ? -6.207 -8.713 -2.188 1.00 90.81 100 LEU A O 1
ATOM 746 N N . GLY A 1 101 ? -6.016 -9.370 -4.324 1.00 93.88 101 GLY A N 1
ATOM 747 C CA . GLY A 1 101 ? -7.366 -9.921 -4.437 1.00 93.88 101 GLY A CA 1
ATOM 748 C C . GLY A 1 101 ? -8.446 -8.841 -4.345 1.00 93.88 101 GLY A C 1
ATOM 749 O O . GLY A 1 101 ? -9.468 -9.060 -3.701 1.00 93.88 101 GLY A O 1
ATOM 750 N N . VAL A 1 102 ? -8.193 -7.665 -4.930 1.00 93.75 102 VAL A N 1
ATOM 751 C CA . VAL A 1 102 ? -9.089 -6.496 -4.897 1.00 93.75 102 VAL A CA 1
ATOM 752 C C . VAL A 1 102 ? -9.307 -5.948 -6.302 1.00 93.75 102 VAL A C 1
ATOM 754 O O . VAL A 1 102 ? -8.466 -6.131 -7.178 1.00 93.75 102 VAL A O 1
ATOM 757 N N . GLU A 1 103 ? -10.414 -5.238 -6.500 1.00 95.56 103 GLU A N 1
ATOM 758 C CA . GLU A 1 103 ? -10.768 -4.642 -7.797 1.00 95.56 103 GLU A CA 1
ATOM 759 C C . GLU A 1 103 ? -10.222 -3.221 -7.977 1.00 95.56 103 GLU A C 1
ATOM 761 O O . GLU A 1 103 ? -10.035 -2.763 -9.100 1.00 95.56 103 GLU A O 1
ATOM 766 N N . ILE A 1 104 ? -9.955 -2.521 -6.870 1.00 93.69 104 ILE A N 1
ATOM 767 C CA . ILE A 1 104 ? -9.549 -1.114 -6.866 1.00 93.69 104 ILE A CA 1
ATOM 768 C C . ILE A 1 104 ? -8.336 -0.928 -5.955 1.00 93.69 104 ILE A C 1
ATOM 770 O O . ILE A 1 104 ? -8.257 -1.499 -4.861 1.00 93.69 104 ILE A O 1
ATOM 774 N N . ILE A 1 105 ? -7.411 -0.086 -6.407 1.00 91.44 105 ILE A N 1
ATOM 775 C CA . ILE A 1 105 ? -6.332 0.515 -5.622 1.00 91.44 105 ILE A CA 1
ATOM 776 C C . ILE A 1 105 ? -6.608 2.019 -5.620 1.00 91.44 105 ILE A C 1
ATOM 778 O O . ILE A 1 105 ? -6.906 2.579 -6.673 1.00 91.44 105 ILE A O 1
ATOM 782 N N . ASP A 1 106 ? -6.569 2.646 -4.446 1.00 90.00 106 ASP A N 1
ATOM 783 C CA . ASP A 1 106 ? -7.009 4.035 -4.269 1.00 90.00 106 ASP A CA 1
ATOM 784 C C . ASP A 1 106 ? -5.938 5.047 -4.715 1.00 90.00 106 ASP A C 1
ATOM 786 O O . ASP A 1 106 ? -6.274 6.174 -5.089 1.00 90.00 106 ASP A O 1
ATOM 790 N N . LEU A 1 107 ? -4.659 4.639 -4.685 1.00 87.56 107 LEU A N 1
ATOM 791 C CA . LEU A 1 107 ? -3.503 5.416 -5.149 1.00 87.56 107 LEU A CA 1
ATOM 792 C C . LEU A 1 107 ? -2.356 4.537 -5.667 1.00 87.56 107 LEU A C 1
ATOM 794 O O . LEU A 1 107 ? -2.026 3.527 -5.001 1.00 87.56 107 LEU A O 1
#

Sequence (107 aa):
MSPTPTPTRRIGNSLFPAIGFGAMGISTFYGPILDAAYAAGCTTADLYGDSKVLLGKWFKCTGRRVEIFLCTKFGFLPDLTVNGSPARVKEAAEASLAKLGVEIIDL

pLDDT: mean 82.96, std 11.8, range [47.56, 97.31]

Nearest PDB structures (foldseek):
  7ezl-assembly1_A  TM=8.120E-01  e=2.412E-03  Oryza sativa Japonica Group
  8usu-assembly1_A  TM=7.841E-01  e=3.381E-03  Myrciaria dubia
  8scc-assembly1_A  TM=7.959E-01  e=2.091E-02  Myrciaria dubia
  8usu-assembly2_B  TM=7.484E-01  e=1.304E-02  Myrciaria dubia
  8scc-assembly2_B  TM=7.235E-01  e=1.708E-02  Myrciaria dubia

InterPro domains:
  IPR023210 NADP-dependent oxidoreductase domain [PF00248] (32-107)
  IPR036812 NAD(P)-dependent oxidoreductase domain superfamily [G3DSA:3.20.20.100] (6-107)
  IPR036812 NAD(P)-dependent oxidoreductase domain superfamily [SSF51430] (8-107)
  IPR050791 Aldo/Keto Reductase [PTHR43625] (17-107)

Secondary structure (DSSP, 8-state):
-PPP-PPEEEETTEEEESSEEE-TTIIIII-S-HHHHHHTT-EEE--STTHHHHHHHHHHHH-GGGG---B----B-TTS-B---HHHHHHHHHHHHHHHT-S----

Mean predicted aligned error: 5.72 Å

Radius of gyration: 14.27 Å; Cα contacts (8 Å, |Δi|>4): 139; chains: 1; bounding box: 32×30×40 Å

Organism: NCBI:txid230809